Protein AF-A0A813IBH2-F1 (afdb_monomer)

Sequence (151 aa):
DVSVLPKAADNFRVSLTGDQNSAVELATRLAAQLGSATEHGEHQVEPEVRDRLRKKVRSIARMARMFKTLREENEMVIKLKGVCPGHKLAPGLLLEGKGRLTSELELFGHAQAIDLVNEIRPHLEGKSSGGYPAAAAGPTDFREEFDEAKE

Radius of gyration: 37.38 Å; Cα contacts (8 Å, |Δi|>4): 24; chains: 1; bounding box: 72×67×87 Å

Mean predicted aligned error: 19.0 Å

InterPro domains:
  IPR043360 PP2B [PTHR45673] (44-127)

Structure (mmCIF, N/CA/C/O backbone):
data_AF-A0A813IBH2-F1
#
_entry.id   AF-A0A813IBH2-F1
#
loop_
_atom_site.group_PDB
_atom_site.id
_atom_site.type_symbol
_atom_site.label_atom_id
_atom_site.label_alt_id
_atom_site.label_comp_id
_atom_site.label_asym_id
_atom_site.label_entity_id
_atom_site.label_seq_id
_atom_site.pdbx_PDB_ins_code
_atom_site.Cartn_x
_atom_site.Cartn_y
_atom_site.Cartn_z
_atom_site.occupancy
_atom_site.B_iso_or_equiv
_atom_site.auth_seq_id
_atom_site.auth_comp_id
_atom_site.auth_asym_id
_atom_site.auth_atom_id
_atom_site.pdbx_PDB_model_num
ATOM 1 N N . ASP A 1 1 ? -49.924 54.719 33.099 1.00 37.84 1 ASP A N 1
ATOM 2 C CA . ASP A 1 1 ? -50.447 53.345 33.139 1.00 37.84 1 ASP A CA 1
ATOM 3 C C . ASP A 1 1 ? -49.455 52.360 32.571 1.00 37.84 1 ASP A C 1
ATOM 5 O O . ASP A 1 1 ? -48.844 52.616 31.542 1.00 37.84 1 ASP A O 1
ATOM 9 N N . VAL A 1 2 ? -49.229 51.299 33.337 1.00 42.03 2 VAL A N 1
ATOM 10 C CA . VAL A 1 2 ? -48.175 50.298 33.169 1.00 42.03 2 VAL A CA 1
ATOM 11 C C . VAL A 1 2 ? -48.448 49.451 31.926 1.00 42.03 2 VAL A C 1
ATOM 13 O O . VAL A 1 2 ? -49.515 48.856 31.792 1.00 42.03 2 VAL A O 1
ATOM 16 N N . SER A 1 3 ? -47.466 49.381 31.030 1.00 49.97 3 SER A N 1
ATOM 17 C CA . SER A 1 3 ? -47.435 48.471 29.888 1.00 49.97 3 SER A CA 1
ATOM 18 C C . SER A 1 3 ? -47.356 47.024 30.375 1.00 49.97 3 SER A C 1
ATOM 20 O O . SER A 1 3 ? -46.286 46.491 30.670 1.00 49.97 3 SER A O 1
ATOM 22 N N . VAL A 1 4 ? -48.513 46.374 30.468 1.00 53.34 4 VAL A N 1
ATOM 23 C CA . VAL A 1 4 ? -48.602 44.935 30.710 1.00 53.34 4 VAL A CA 1
ATOM 24 C C . VAL A 1 4 ? -48.165 44.219 29.432 1.00 53.34 4 VAL A C 1
ATOM 26 O O . VAL A 1 4 ? -48.899 44.169 28.448 1.00 53.34 4 VAL A O 1
ATOM 29 N N . LEU A 1 5 ? -46.943 43.687 29.437 1.00 45.56 5 LEU A N 1
ATOM 30 C CA . LEU A 1 5 ? -46.497 42.711 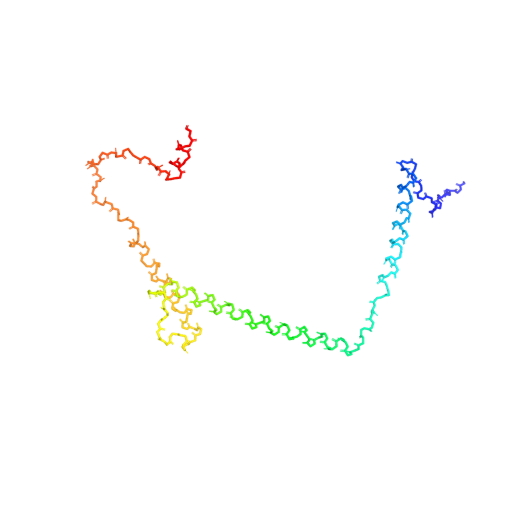28.444 1.00 45.56 5 LEU A CA 1
ATOM 31 C C . LEU A 1 5 ? -47.384 41.456 28.550 1.00 45.56 5 LEU A C 1
ATOM 33 O O . LEU A 1 5 ? -47.587 40.964 29.667 1.00 45.56 5 LEU A O 1
ATOM 37 N N . PRO A 1 6 ? -47.908 40.912 27.436 1.00 46.28 6 PRO A N 1
ATOM 38 C CA . PRO A 1 6 ? -48.667 39.672 27.482 1.00 46.28 6 PRO A CA 1
ATOM 39 C C . PRO A 1 6 ? -47.752 38.528 27.934 1.00 46.28 6 PRO A C 1
ATOM 41 O O . PRO A 1 6 ? -46.661 38.321 27.400 1.00 46.28 6 PRO A O 1
ATOM 44 N N . LYS A 1 7 ? -48.201 37.819 28.974 1.00 46.09 7 LYS A N 1
ATOM 45 C CA . LYS A 1 7 ? -47.535 36.643 29.537 1.00 46.09 7 LYS A CA 1
ATOM 46 C C . LYS A 1 7 ? -47.365 35.576 28.456 1.00 46.09 7 LYS A C 1
ATOM 48 O O . LYS A 1 7 ? -48.274 35.327 27.672 1.00 46.09 7 LYS A O 1
ATOM 53 N N . ALA A 1 8 ? -46.201 34.934 28.466 1.00 50.03 8 ALA A N 1
ATOM 54 C CA . ALA A 1 8 ? -45.868 33.778 27.646 1.00 50.03 8 ALA A CA 1
ATOM 55 C C . ALA A 1 8 ? -46.744 32.568 28.016 1.00 50.03 8 ALA A C 1
ATOM 57 O O . ALA A 1 8 ? -46.337 31.708 28.787 1.00 50.03 8 ALA A O 1
ATOM 58 N N . ALA A 1 9 ? -47.967 32.534 27.508 1.00 54.09 9 ALA A N 1
ATOM 59 C CA . ALA A 1 9 ? -48.823 31.361 27.459 1.00 54.09 9 ALA A CA 1
ATOM 60 C C . ALA A 1 9 ? -49.939 31.712 26.485 1.00 54.09 9 ALA A C 1
ATOM 62 O O . ALA A 1 9 ? -50.866 32.400 26.881 1.00 54.09 9 ALA A O 1
ATOM 63 N N . ASP A 1 10 ? -49.723 31.395 25.208 1.00 57.41 10 ASP A N 1
ATOM 64 C CA . ASP A 1 10 ? -50.740 31.051 24.206 1.00 57.41 10 ASP A CA 1
ATOM 65 C C . ASP A 1 10 ? -50.038 31.044 22.842 1.00 57.41 10 ASP A C 1
ATOM 67 O O . ASP A 1 10 ? -50.069 31.999 22.071 1.00 57.41 10 ASP A O 1
ATOM 71 N N . ASN A 1 11 ? -49.352 29.938 22.537 1.00 61.75 11 ASN A N 1
ATOM 72 C CA . ASN A 1 11 ? -48.673 29.726 21.250 1.00 61.75 11 ASN A CA 1
ATOM 73 C C . ASN A 1 11 ? -49.657 29.491 20.085 1.00 61.75 11 ASN A C 1
ATOM 75 O O . ASN A 1 11 ? -49.254 29.016 19.024 1.00 61.75 11 ASN A O 1
ATOM 79 N N . PHE A 1 12 ? -50.941 29.812 20.264 1.00 60.03 12 PHE A N 1
ATOM 80 C CA . PHE A 1 12 ? -51.952 29.688 19.226 1.00 60.03 12 PHE A CA 1
ATOM 81 C C . PHE A 1 12 ? -51.770 30.814 18.214 1.00 60.03 12 PHE A C 1
ATOM 83 O O . PHE A 1 12 ? -52.172 31.959 18.424 1.00 60.03 12 PHE A O 1
ATOM 90 N N . ARG A 1 13 ? -51.135 30.496 17.086 1.00 69.50 13 ARG A N 1
ATOM 91 C CA . ARG A 1 13 ? -51.037 31.446 15.981 1.00 69.50 13 ARG A CA 1
ATOM 92 C C . ARG A 1 13 ? -52.327 31.343 15.178 1.00 69.50 13 ARG A C 1
ATOM 94 O O . ARG A 1 13 ? -52.653 30.276 14.669 1.00 69.50 13 ARG A O 1
ATOM 101 N N . VAL A 1 14 ? -53.033 32.463 15.032 1.00 72.69 14 VAL A N 1
ATOM 102 C CA . VAL A 1 14 ? -54.285 32.561 14.251 1.00 72.69 14 VAL A CA 1
ATOM 103 C C . VAL A 1 14 ? -54.079 32.154 12.785 1.00 72.69 14 VAL A C 1
ATOM 105 O O . VAL A 1 14 ? -54.997 31.683 12.126 1.00 72.69 14 VAL A O 1
ATOM 108 N N . SER A 1 15 ? -52.854 32.292 12.277 1.00 77.56 15 SER A N 1
ATOM 109 C CA . SER A 1 15 ? -52.462 31.900 10.922 1.00 77.56 15 SER A CA 1
ATOM 110 C C . SER A 1 15 ? -52.219 30.396 10.739 1.00 77.56 15 SER A C 1
ATOM 112 O O . SER A 1 15 ? -51.862 29.981 9.641 1.00 77.56 15 SER A O 1
ATOM 114 N N . LEU A 1 16 ? -52.331 29.592 11.799 1.00 77.06 16 LEU A N 1
ATOM 115 C CA . LEU A 1 16 ? -52.114 28.148 11.771 1.00 77.06 16 LEU A CA 1
ATOM 116 C C . LEU A 1 16 ? -53.417 27.411 12.082 1.00 77.06 16 LEU A C 1
ATOM 118 O O . LEU A 1 16 ? -54.213 27.833 12.920 1.00 77.06 16 LEU A O 1
ATOM 122 N N . THR A 1 17 ? -53.617 26.282 11.408 1.00 84.44 17 THR A N 1
ATOM 123 C CA . THR A 1 17 ? -54.720 25.358 11.702 1.00 84.44 17 THR A CA 1
ATOM 124 C C . THR A 1 17 ? -54.550 24.730 13.092 1.00 84.44 17 THR A C 1
ATOM 126 O O . THR A 1 17 ? -53.448 24.703 13.645 1.00 84.44 17 THR A O 1
ATOM 129 N N . GLY A 1 18 ? -55.635 24.214 13.678 1.00 83.38 18 GLY A N 1
ATOM 130 C CA . GLY A 1 18 ? -55.612 23.620 15.024 1.00 83.38 18 GLY A CA 1
ATOM 131 C C . GLY A 1 18 ? -54.568 22.508 15.187 1.00 83.38 18 GLY A C 1
ATOM 132 O O . GLY A 1 18 ? -53.831 22.498 16.171 1.00 83.38 18 GLY A O 1
ATOM 133 N N . ASP A 1 19 ? -54.429 21.647 14.177 1.00 84.12 19 ASP A N 1
ATOM 134 C CA . ASP A 1 19 ? -53.459 20.543 14.170 1.00 84.12 19 ASP A CA 1
ATOM 135 C C . ASP A 1 19 ? -52.006 21.029 14.074 1.00 84.12 19 ASP A C 1
ATOM 137 O O . ASP A 1 19 ? -51.086 20.426 14.623 1.00 84.12 19 ASP A O 1
ATOM 141 N N . GLN A 1 20 ? -51.774 22.158 13.404 1.00 81.44 20 GLN A N 1
ATOM 142 C CA . GLN A 1 20 ? -50.448 22.773 13.346 1.00 81.44 20 GLN A CA 1
ATOM 143 C C . GLN A 1 20 ? -50.075 23.403 14.690 1.00 81.44 20 GLN A C 1
ATOM 145 O O . GLN A 1 20 ? -48.932 23.287 15.127 1.00 81.44 20 GLN A O 1
ATOM 150 N N . ASN A 1 21 ? -51.036 24.033 15.370 1.00 84.38 21 ASN A N 1
ATOM 151 C CA . ASN A 1 21 ? -50.809 24.593 16.700 1.00 84.38 21 ASN A CA 1
ATOM 152 C C . ASN A 1 21 ? -50.543 23.492 17.742 1.00 84.38 21 ASN A C 1
ATOM 154 O O . ASN A 1 21 ? -49.643 23.651 18.568 1.00 84.38 21 ASN A O 1
ATOM 158 N N . SER A 1 22 ? -51.233 22.348 17.661 1.00 86.19 22 SER A N 1
ATOM 159 C CA . SER A 1 22 ? -50.970 21.205 18.549 1.00 86.19 22 SER A CA 1
ATOM 160 C C . SE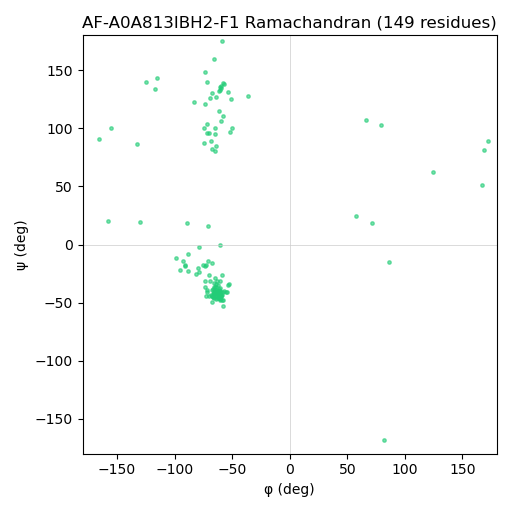R A 1 22 ? -49.585 20.589 18.308 1.00 86.19 22 SER A C 1
ATOM 162 O O . SER A 1 22 ? -48.864 20.289 19.261 1.00 86.19 22 SER A O 1
ATOM 164 N N . ALA A 1 23 ? -49.150 20.481 17.048 1.00 85.44 23 ALA A N 1
ATOM 165 C CA . ALA A 1 23 ? -47.805 20.020 16.707 1.00 85.44 23 ALA A CA 1
ATOM 166 C C . ALA A 1 23 ? -46.709 20.952 17.255 1.00 85.44 23 ALA A C 1
ATOM 168 O O . ALA A 1 23 ? -45.699 20.479 17.782 1.00 85.44 23 ALA A O 1
ATOM 169 N N . VAL A 1 24 ? -46.914 22.271 17.180 1.00 84.50 24 VAL A N 1
ATOM 170 C CA . VAL A 1 24 ? -45.987 23.264 17.747 1.00 84.50 24 VAL A CA 1
ATOM 171 C C . VAL A 1 24 ? -45.906 23.128 19.268 1.00 84.50 24 VAL A C 1
ATOM 173 O O . VAL A 1 24 ? -44.810 23.145 19.823 1.00 84.50 24 VAL A O 1
ATOM 176 N N . GLU A 1 25 ? -47.031 22.920 19.950 1.00 85.31 25 GLU A N 1
ATOM 177 C CA . GLU A 1 25 ? -47.060 22.705 21.400 1.00 85.31 25 GLU A CA 1
ATOM 178 C C . GLU A 1 25 ? -46.288 21.437 21.807 1.00 85.31 25 GLU A C 1
ATOM 180 O O . GLU A 1 25 ? -45.445 21.472 22.711 1.00 85.31 25 GLU A O 1
ATOM 185 N N . LEU A 1 26 ? -46.497 20.329 21.091 1.00 85.75 26 LEU A N 1
ATOM 186 C CA . LEU A 1 26 ? -45.747 19.087 21.294 1.00 85.75 26 LEU A CA 1
ATOM 187 C C . LEU A 1 26 ? -44.246 19.282 21.049 1.00 85.75 26 LEU A C 1
ATOM 189 O O . LEU A 1 26 ? -43.434 18.825 21.855 1.00 85.75 26 LEU A O 1
ATOM 193 N N . ALA A 1 27 ? -43.869 20.011 19.996 1.00 84.56 27 ALA A N 1
ATOM 194 C CA . ALA A 1 27 ? -42.476 20.328 19.697 1.00 84.56 27 ALA A CA 1
ATOM 195 C C . ALA A 1 27 ? -41.834 21.183 20.800 1.00 84.56 27 ALA A C 1
ATOM 197 O O . ALA A 1 27 ? -40.710 20.906 21.214 1.00 84.56 27 ALA A O 1
ATOM 198 N N . THR A 1 28 ? -42.552 22.176 21.335 1.00 84.38 28 THR A N 1
ATOM 199 C CA . THR A 1 28 ? -42.057 22.993 22.455 1.00 84.38 28 THR A CA 1
ATOM 200 C C . THR A 1 28 ? -41.892 22.189 23.745 1.00 84.38 28 THR A C 1
ATOM 202 O O . THR A 1 28 ? -40.914 22.389 24.464 1.00 84.38 28 THR A O 1
ATOM 205 N N . ARG A 1 29 ? -42.787 21.228 24.019 1.00 85.50 29 ARG A N 1
ATOM 206 C CA . ARG A 1 29 ? -42.674 20.315 25.170 1.00 85.50 29 ARG A CA 1
ATOM 207 C C . ARG A 1 29 ? -41.485 19.370 25.025 1.00 85.50 29 ARG A C 1
ATOM 209 O O . ARG A 1 29 ? -40.724 19.207 25.975 1.00 85.50 29 ARG A O 1
ATOM 216 N N . LEU A 1 30 ? -41.294 18.799 23.836 1.00 83.12 30 LEU A N 1
ATOM 217 C CA . LEU A 1 30 ? -40.138 17.957 23.523 1.00 83.12 30 LEU A CA 1
ATOM 218 C C . LEU A 1 30 ? -38.826 18.734 23.635 1.00 83.12 30 LEU A C 1
ATOM 220 O O . LEU A 1 30 ? -37.871 18.228 24.214 1.00 83.12 30 LEU A O 1
ATOM 224 N N . ALA A 1 31 ? -38.779 19.971 23.137 1.00 80.00 31 ALA A N 1
ATOM 225 C CA . ALA A 1 31 ? -37.602 20.828 23.247 1.00 80.00 31 ALA A CA 1
ATOM 226 C C . ALA A 1 31 ? -37.254 21.147 24.711 1.00 80.00 31 ALA A C 1
ATOM 228 O O . ALA A 1 31 ? -36.083 21.104 25.083 1.00 80.00 31 ALA A O 1
ATOM 229 N N . ALA A 1 32 ? -38.258 21.395 25.560 1.00 80.38 32 ALA A N 1
ATOM 230 C CA . ALA A 1 32 ? -38.051 21.590 26.995 1.00 80.38 32 ALA A CA 1
ATOM 231 C C . ALA A 1 32 ? -37.533 20.314 27.687 1.00 80.38 32 ALA A C 1
ATOM 233 O O . ALA A 1 32 ? -36.619 20.382 28.508 1.00 80.38 32 ALA A O 1
ATOM 234 N N . GLN A 1 33 ? -38.058 19.140 27.317 1.00 78.25 33 GLN A N 1
ATOM 235 C CA . GLN A 1 33 ? -37.571 17.853 27.825 1.00 78.25 33 GLN A CA 1
ATOM 236 C C . GLN A 1 33 ? -36.134 17.558 27.370 1.00 78.25 33 GLN A C 1
ATOM 238 O O . GLN A 1 33 ? -35.314 17.131 28.179 1.00 78.25 33 GLN A O 1
ATOM 243 N N . LEU A 1 34 ? -35.793 17.842 26.111 1.00 72.12 34 LEU A N 1
ATOM 244 C CA . LEU A 1 34 ? -34.434 17.696 25.578 1.00 72.12 34 LEU A CA 1
ATOM 245 C C . LEU A 1 34 ? -33.439 18.652 26.248 1.00 72.12 34 LEU A C 1
ATOM 247 O O . LEU A 1 34 ? -32.337 18.224 26.577 1.00 72.12 34 LEU A O 1
ATOM 251 N N . GLY A 1 35 ? -33.839 19.899 26.520 1.00 63.47 35 GLY A N 1
ATOM 252 C CA . GLY A 1 35 ? -33.028 20.853 27.287 1.00 63.47 35 GLY A CA 1
ATOM 253 C C . GLY A 1 35 ? -32.773 20.402 28.730 1.00 63.47 35 GLY A C 1
ATOM 254 O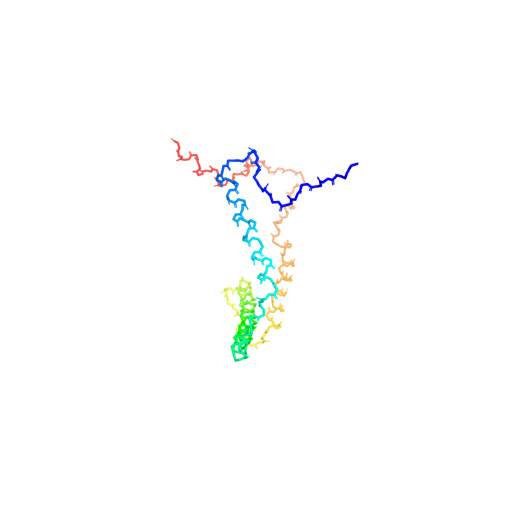 O . GLY A 1 35 ? -31.700 20.646 29.269 1.00 63.47 35 GLY A O 1
ATOM 255 N N . SER A 1 36 ? -33.712 19.669 29.340 1.00 58.78 36 SER A N 1
ATOM 256 C CA . SER A 1 36 ? -33.491 19.034 30.650 1.00 58.78 36 SER A CA 1
ATOM 257 C C . SER A 1 36 ? -32.663 17.740 30.580 1.00 58.78 36 SER A C 1
ATOM 259 O O . SER A 1 36 ? -32.015 17.365 31.554 1.00 58.78 36 SER A O 1
ATOM 261 N N . ALA A 1 37 ? -32.637 17.064 29.425 1.00 55.91 37 ALA A N 1
ATOM 262 C CA . ALA A 1 37 ? -31.883 15.827 29.215 1.00 55.91 37 ALA A CA 1
ATOM 263 C C . ALA A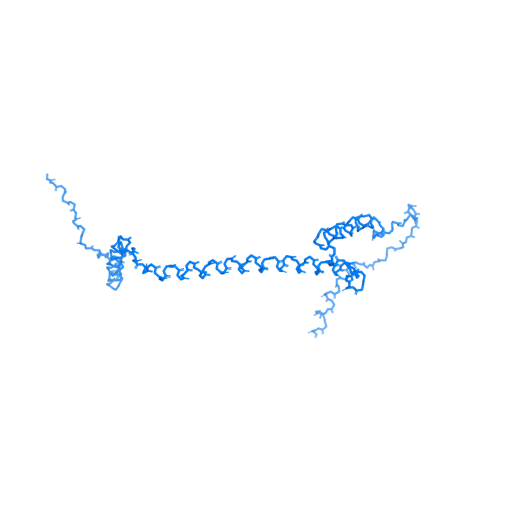 1 37 ? -30.386 1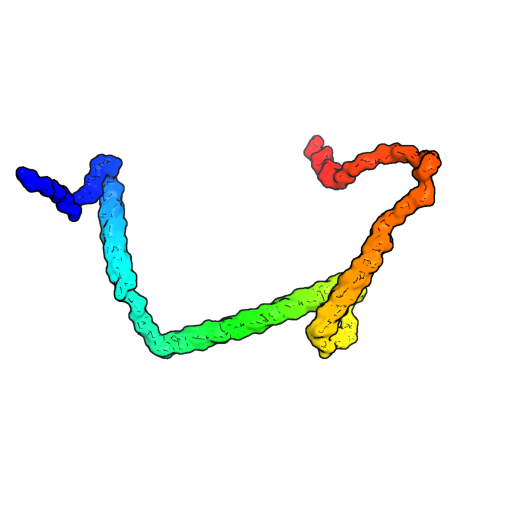6.067 28.951 1.00 55.91 37 ALA A C 1
ATOM 265 O O . ALA A 1 37 ? -29.578 15.159 29.143 1.00 55.91 37 ALA A O 1
ATOM 266 N N . THR A 1 38 ? -29.993 17.276 28.540 1.00 54.75 38 THR A N 1
ATOM 267 C CA . THR A 1 38 ? -28.581 17.628 28.323 1.00 54.75 38 THR A CA 1
ATOM 268 C C . THR A 1 38 ? -27.783 17.813 29.615 1.00 54.75 38 THR A C 1
ATOM 270 O O . THR A 1 38 ? -26.560 17.713 29.572 1.00 54.75 38 THR A O 1
ATOM 273 N N . GLU A 1 39 ? -28.437 18.025 30.763 1.00 53.16 39 GLU A N 1
ATOM 274 C CA . GLU A 1 39 ? -27.746 18.315 32.034 1.00 53.16 39 GLU A CA 1
ATOM 275 C C . GLU A 1 39 ? -27.593 17.093 32.958 1.00 53.16 39 GLU A C 1
ATOM 277 O O . GLU A 1 39 ? -26.781 17.103 33.881 1.00 53.16 39 GLU A O 1
ATOM 282 N N . HIS A 1 40 ? -28.274 15.981 32.666 1.00 49.34 40 HIS A N 1
ATOM 283 C CA . HIS A 1 40 ? -28.135 14.730 33.414 1.00 49.34 40 HIS A CA 1
ATOM 284 C C . HIS A 1 40 ? -27.959 13.541 32.473 1.00 49.34 40 HIS A C 1
ATOM 286 O O . HIS A 1 40 ? -28.909 12.855 32.102 1.00 49.34 40 HIS A O 1
ATOM 292 N N . GLY A 1 41 ? -26.705 13.285 32.100 1.00 46.41 41 GLY A N 1
ATOM 293 C CA . GLY A 1 41 ? -26.368 12.188 31.202 1.00 46.41 41 GLY A CA 1
ATOM 294 C C . GLY A 1 41 ? -24.930 11.696 31.275 1.00 46.41 41 GLY A C 1
ATOM 295 O O . GLY A 1 41 ? -24.490 11.024 30.345 1.00 46.41 41 GLY A O 1
ATOM 296 N N . GLU A 1 42 ? -24.190 11.958 32.358 1.00 48.72 42 GLU A N 1
ATOM 297 C CA . GLU A 1 42 ? -23.081 11.070 32.710 1.00 48.72 42 GLU A CA 1
ATOM 298 C C . GLU A 1 42 ? -23.694 9.733 33.134 1.00 48.72 42 GLU A C 1
ATOM 300 O O . GLU A 1 4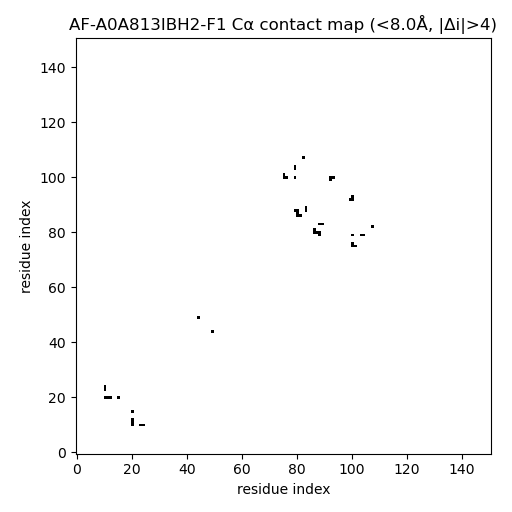2 ? -23.919 9.460 34.312 1.00 48.72 42 GLU A O 1
ATOM 305 N N . HIS A 1 43 ? -24.033 8.894 32.155 1.00 57.44 43 HIS A N 1
ATOM 306 C CA . HIS A 1 43 ? -24.288 7.493 32.429 1.00 57.44 43 HIS A CA 1
ATOM 307 C C . HIS A 1 43 ? -22.980 6.973 33.024 1.00 57.44 43 HIS A C 1
ATOM 309 O O . HIS A 1 43 ? -21.975 6.881 32.314 1.00 57.44 43 HIS A O 1
ATOM 315 N N . GLN A 1 44 ? -22.956 6.737 34.339 1.00 60.00 44 GLN A N 1
ATOM 316 C CA . GLN A 1 44 ? -21.822 6.128 35.019 1.00 60.00 44 GLN A CA 1
ATOM 317 C C . GLN A 1 44 ? -21.695 4.713 34.463 1.00 60.00 44 GLN A C 1
ATOM 319 O O . GLN A 1 44 ? -22.276 3.759 34.968 1.00 60.00 44 GLN A O 1
ATOM 324 N N . VAL A 1 45 ? -21.006 4.595 33.328 1.00 65.19 45 VAL A N 1
ATOM 325 C CA . VAL A 1 45 ? -20.689 3.311 32.731 1.00 65.19 45 VAL A CA 1
ATOM 326 C C . VAL A 1 45 ? -19.835 2.600 33.761 1.00 65.19 45 VAL A C 1
ATOM 328 O O . VAL A 1 45 ? -18.729 3.061 34.060 1.00 65.19 45 VAL A O 1
ATOM 331 N N . GLU A 1 46 ? -20.373 1.501 34.289 1.00 82.94 46 GLU A N 1
ATOM 332 C CA . GLU A 1 46 ? -19.687 0.593 35.203 1.00 82.94 46 GLU A CA 1
ATOM 333 C C . GLU A 1 46 ? -18.207 0.473 34.803 1.00 82.94 46 GLU A C 1
ATOM 335 O O . GLU A 1 46 ? -17.913 0.228 33.620 1.00 82.94 46 GLU A O 1
ATOM 340 N N . PRO A 1 47 ? -17.257 0.685 35.735 1.00 83.69 47 PRO A N 1
ATOM 341 C CA . PRO A 1 47 ? -15.833 0.773 35.416 1.00 83.69 47 PRO A CA 1
ATOM 342 C C . PRO A 1 47 ? -15.345 -0.438 34.613 1.00 83.69 47 PRO A C 1
ATOM 344 O O . PRO A 1 47 ? -14.543 -0.280 33.691 1.00 83.69 47 PRO A O 1
ATOM 347 N N . GLU A 1 48 ? -15.909 -1.623 34.864 1.00 88.25 48 GLU A N 1
ATOM 348 C CA . GLU A 1 48 ? -15.633 -2.820 34.073 1.00 88.25 48 GLU A CA 1
ATOM 349 C C . GLU A 1 48 ? -16.061 -2.707 32.605 1.00 88.25 48 GLU A C 1
ATOM 351 O O . GLU A 1 48 ? -15.315 -3.103 31.706 1.00 88.25 48 GLU A O 1
ATOM 356 N N . VAL A 1 49 ? -17.257 -2.184 32.326 1.00 88.81 49 VAL A N 1
ATOM 357 C CA . VAL A 1 49 ? -17.774 -2.026 30.958 1.00 88.81 49 VAL A CA 1
ATOM 358 C C . VAL A 1 49 ? -16.926 -1.010 30.200 1.00 88.81 49 VAL A C 1
ATOM 360 O O . VAL A 1 49 ? -16.534 -1.255 29.053 1.00 88.81 49 VAL A O 1
ATOM 363 N N . ARG A 1 50 ? -16.555 0.089 30.866 1.00 90.12 50 ARG A N 1
ATOM 364 C CA . ARG A 1 50 ? -15.644 1.102 30.325 1.00 90.12 50 ARG A CA 1
ATOM 365 C C . ARG A 1 50 ? -14.283 0.500 29.976 1.00 90.12 50 ARG A C 1
ATOM 367 O O . ARG A 1 50 ? -13.744 0.770 28.900 1.00 90.12 50 ARG A O 1
ATOM 374 N N . ASP A 1 51 ? -13.727 -0.338 30.843 1.00 93.31 51 ASP A N 1
ATOM 375 C CA . ASP A 1 51 ? -12.405 -0.929 30.632 1.00 93.31 51 ASP A CA 1
ATOM 376 C C . ASP A 1 51 ? -12.425 -2.018 29.546 1.00 93.31 51 ASP A C 1
ATOM 378 O O . ASP A 1 51 ? -11.523 -2.070 28.698 1.00 93.31 51 ASP A O 1
ATOM 382 N N . ARG A 1 52 ? -13.502 -2.814 29.465 1.00 94.88 52 ARG A N 1
ATOM 383 C CA . ARG A 1 52 ? -13.751 -3.745 28.349 1.00 94.88 52 ARG A CA 1
ATOM 384 C C . ARG A 1 52 ? -13.846 -2.995 27.018 1.00 94.88 52 ARG A C 1
ATOM 386 O O . ARG A 1 52 ? -13.229 -3.418 26.038 1.00 94.88 52 ARG A O 1
ATOM 393 N N . LEU A 1 53 ? -14.565 -1.871 26.975 1.00 94.75 53 LEU A N 1
ATOM 394 C CA . LEU A 1 53 ? -14.690 -1.042 25.774 1.00 94.75 53 LEU A CA 1
ATOM 395 C C . LEU A 1 53 ? -13.340 -0.448 25.357 1.00 94.75 53 LEU A C 1
ATOM 397 O O . LEU A 1 53 ? -12.941 -0.579 24.202 1.00 94.75 53 LEU A O 1
ATOM 401 N N . ARG A 1 54 ? -12.579 0.120 26.299 1.00 94.56 54 ARG A N 1
ATOM 402 C CA . ARG A 1 54 ? -11.225 0.639 26.037 1.00 94.56 54 ARG A CA 1
ATOM 403 C C . ARG A 1 54 ? -10.300 -0.434 25.469 1.00 94.56 54 ARG A C 1
ATOM 405 O O . ARG A 1 54 ? -9.531 -0.157 24.548 1.00 94.56 54 ARG A O 1
ATOM 412 N N . LYS A 1 55 ? -10.382 -1.666 25.978 1.00 96.81 55 LYS A N 1
ATOM 413 C CA . LYS A 1 55 ? -9.592 -2.796 25.470 1.00 96.81 55 LYS A CA 1
ATOM 414 C C . LYS A 1 55 ? -9.977 -3.157 24.031 1.00 96.81 55 LYS A C 1
ATOM 416 O O . LYS A 1 55 ? -9.075 -3.346 23.218 1.00 96.81 55 LYS A O 1
ATOM 421 N N . LYS A 1 56 ? -11.277 -3.166 23.703 1.00 97.56 56 LYS A N 1
ATOM 422 C CA . LYS A 1 56 ? -11.788 -3.378 22.334 1.00 97.56 56 LYS A CA 1
ATOM 423 C C . LYS A 1 56 ? -11.350 -2.271 21.372 1.00 97.56 56 LYS A C 1
ATOM 425 O O . LYS A 1 56 ? -10.852 -2.551 20.290 1.00 97.56 56 LYS A O 1
ATOM 430 N N . VAL A 1 57 ? -11.464 -1.008 21.774 1.00 97.19 57 VAL A N 1
ATOM 431 C CA . VAL A 1 57 ? -11.016 0.122 20.943 1.00 97.19 57 VAL A CA 1
ATOM 432 C C . VAL A 1 57 ? -9.510 0.038 20.700 1.00 97.19 57 VAL A C 1
ATOM 434 O O . VAL A 1 57 ? -9.046 0.194 19.573 1.00 97.19 57 VAL A O 1
ATOM 437 N N . ARG A 1 58 ? -8.725 -0.286 21.734 1.00 97.06 58 ARG A N 1
ATOM 438 C CA . ARG A 1 58 ? -7.273 -0.439 21.605 1.00 97.06 58 ARG A CA 1
ATOM 439 C C . ARG A 1 58 ? -6.893 -1.600 20.688 1.00 97.06 58 ARG A C 1
ATOM 441 O O . ARG A 1 58 ? -5.926 -1.462 19.939 1.00 97.06 58 ARG A O 1
ATOM 448 N N . SER A 1 59 ? -7.610 -2.724 20.735 1.00 97.75 59 SER A N 1
ATOM 449 C CA . SER A 1 59 ? -7.354 -3.836 19.816 1.00 97.75 59 SER A CA 1
ATOM 450 C C . SER A 1 59 ? -7.697 -3.451 18.379 1.00 97.75 59 SER A C 1
ATOM 452 O O . SER A 1 59 ? -6.852 -3.635 17.507 1.00 97.75 59 SER A O 1
ATOM 454 N N . ILE A 1 60 ? -8.845 -2.812 18.135 1.00 97.69 60 ILE A N 1
ATOM 455 C CA . ILE A 1 60 ? -9.222 -2.309 16.804 1.00 97.69 60 ILE A CA 1
ATOM 456 C C . ILE A 1 60 ? -8.181 -1.309 16.286 1.00 97.69 60 ILE A C 1
ATOM 458 O O . ILE A 1 60 ? -7.729 -1.427 15.154 1.00 97.69 60 ILE A O 1
ATOM 462 N N . ALA A 1 61 ? -7.704 -0.385 17.121 1.00 97.75 61 ALA A N 1
ATOM 463 C CA . ALA A 1 61 ? -6.669 0.576 16.737 1.00 97.75 61 ALA A CA 1
ATOM 464 C C . ALA A 1 61 ? -5.310 -0.081 16.420 1.00 97.75 61 ALA A C 1
ATOM 466 O O . ALA A 1 61 ? -4.514 0.453 15.646 1.00 97.75 61 ALA A O 1
ATOM 467 N N . ARG A 1 62 ? -4.990 -1.231 17.028 1.00 97.81 62 ARG A N 1
ATOM 468 C CA . ARG A 1 62 ? -3.812 -2.034 16.646 1.00 97.81 62 ARG A CA 1
ATOM 469 C C . ARG A 1 62 ? -4.043 -2.737 15.309 1.00 97.81 62 ARG A C 1
ATOM 471 O O . ARG A 1 62 ? -3.172 -2.666 14.448 1.00 97.81 62 ARG A O 1
ATOM 478 N N . MET A 1 63 ? -5.221 -3.328 15.112 1.00 98.19 63 MET A N 1
ATOM 479 C CA . MET A 1 63 ? -5.600 -3.967 13.848 1.00 98.19 63 MET A CA 1
ATOM 480 C C . MET A 1 63 ? -5.599 -2.973 12.686 1.00 98.19 63 MET A C 1
ATOM 482 O O . MET A 1 63 ? -5.034 -3.263 11.643 1.00 98.19 63 MET A O 1
ATOM 486 N N . ALA A 1 64 ? -6.141 -1.770 12.879 1.00 97.62 64 ALA A N 1
ATOM 487 C CA . ALA A 1 64 ? -6.149 -0.722 11.863 1.00 97.62 64 ALA A CA 1
ATOM 488 C C . ALA A 1 64 ? -4.730 -0.352 11.399 1.00 97.62 64 ALA A C 1
ATOM 490 O O . ALA A 1 64 ? -4.494 -0.194 10.205 1.00 97.62 64 ALA A O 1
ATOM 491 N N . ARG A 1 65 ? -3.765 -0.277 12.327 1.00 97.25 65 ARG A N 1
ATOM 492 C CA . ARG A 1 65 ? -2.352 -0.033 11.994 1.00 97.25 65 ARG A CA 1
ATOM 493 C C . ARG A 1 65 ? -1.737 -1.188 11.204 1.00 97.25 65 ARG A C 1
ATOM 495 O O . ARG A 1 65 ? -1.084 -0.936 10.201 1.00 97.25 65 ARG A O 1
ATOM 502 N N . MET A 1 66 ? -2.001 -2.431 11.607 1.00 97.56 66 MET A N 1
ATOM 503 C CA . MET A 1 66 ? -1.558 -3.621 10.867 1.00 97.56 66 MET A CA 1
ATOM 504 C C . MET A 1 66 ? -2.133 -3.663 9.446 1.00 97.56 66 MET A C 1
ATOM 506 O O . MET A 1 66 ? -1.398 -3.891 8.491 1.00 97.56 66 MET A O 1
ATOM 510 N N . PHE A 1 67 ? -3.438 -3.413 9.294 1.00 97.88 67 PHE A N 1
ATOM 511 C CA . PHE A 1 67 ? -4.102 -3.404 7.990 1.00 97.88 67 PHE A CA 1
ATOM 512 C C . PHE A 1 67 ? -3.602 -2.279 7.088 1.00 97.88 67 PHE A C 1
ATOM 514 O O . PHE A 1 67 ? -3.450 -2.496 5.889 1.00 97.88 67 PHE A O 1
ATOM 521 N N . LYS A 1 68 ? -3.301 -1.106 7.657 1.00 97.44 68 LYS A N 1
ATOM 522 C CA . LYS A 1 68 ? -2.659 -0.013 6.926 1.00 97.44 68 LYS A CA 1
ATOM 523 C C . LYS A 1 68 ? -1.322 -0.469 6.339 1.00 97.44 68 LYS A C 1
ATOM 525 O O . LYS A 1 68 ? -1.144 -0.370 5.132 1.00 97.44 68 LYS A O 1
ATOM 530 N N . THR A 1 69 ? -0.438 -1.041 7.158 1.00 95.69 69 THR A N 1
ATOM 531 C CA . THR A 1 69 ? 0.859 -1.544 6.684 1.00 95.69 69 THR A CA 1
ATOM 532 C C . THR A 1 69 ? 0.689 -2.636 5.631 1.00 95.69 69 THR A C 1
ATOM 534 O O . THR A 1 69 ? 1.282 -2.544 4.567 1.00 95.69 69 THR A O 1
ATOM 537 N N . LEU A 1 70 ? -0.174 -3.630 5.863 1.00 96.00 70 LEU A N 1
ATOM 538 C CA . LEU A 1 70 ? -0.447 -4.684 4.877 1.00 96.00 70 LEU A CA 1
ATOM 539 C C . LEU A 1 70 ? -0.904 -4.116 3.529 1.00 96.00 70 LEU A C 1
ATOM 541 O O . LEU A 1 70 ? -0.477 -4.603 2.485 1.00 96.00 70 LEU A O 1
ATOM 545 N N . ARG A 1 71 ? -1.757 -3.086 3.544 1.00 96.44 71 ARG A N 1
ATOM 546 C CA . ARG A 1 71 ? -2.226 -2.428 2.325 1.00 96.44 71 ARG A CA 1
ATOM 547 C C . ARG A 1 71 ? -1.100 -1.674 1.620 1.00 96.44 71 ARG A C 1
ATOM 549 O O . ARG A 1 71 ? -0.925 -1.871 0.425 1.00 96.44 71 ARG A O 1
ATOM 556 N N . GLU A 1 72 ? -0.345 -0.856 2.347 1.00 93.94 72 GLU A N 1
ATOM 557 C CA . GLU A 1 72 ? 0.777 -0.083 1.798 1.00 93.94 72 GLU A CA 1
ATOM 558 C C . GLU A 1 72 ? 1.840 -0.998 1.172 1.00 93.94 72 GLU A C 1
ATOM 560 O O . GLU A 1 72 ? 2.248 -0.786 0.032 1.00 93.94 72 GLU A O 1
ATOM 565 N N . GLU A 1 73 ? 2.241 -2.057 1.880 1.00 92.06 73 GLU A N 1
ATOM 566 C CA . GLU A 1 73 ? 3.222 -3.028 1.385 1.00 92.06 73 GLU A CA 1
ATOM 567 C C . GLU A 1 73 ? 2.691 -3.804 0.169 1.00 92.06 73 GLU A C 1
ATOM 569 O O . GLU A 1 73 ? 3.413 -3.994 -0.810 1.00 92.06 73 GLU A O 1
ATOM 574 N N . ASN A 1 74 ? 1.413 -4.199 0.171 1.00 93.75 74 ASN A N 1
ATOM 575 C CA . ASN A 1 74 ? 0.814 -4.884 -0.974 1.00 93.75 74 ASN A CA 1
ATOM 576 C C . ASN A 1 74 ? 0.712 -3.972 -2.209 1.00 93.75 74 ASN A C 1
ATOM 578 O O . ASN A 1 74 ? 1.043 -4.395 -3.314 1.00 93.75 74 ASN A O 1
ATOM 582 N N . GLU A 1 75 ? 0.305 -2.711 -2.041 1.00 93.50 75 GLU A N 1
ATOM 583 C CA . GLU A 1 75 ? 0.251 -1.737 -3.137 1.00 93.50 75 GLU A CA 1
ATOM 584 C C . GLU A 1 75 ? 1.640 -1.489 -3.742 1.00 93.50 75 GLU A C 1
ATOM 586 O O . GLU A 1 75 ? 1.766 -1.439 -4.966 1.00 93.50 75 GLU A O 1
ATOM 591 N N . MET A 1 76 ? 2.691 -1.388 -2.919 1.00 90.88 76 MET A N 1
ATOM 592 C CA . MET A 1 76 ? 4.072 -1.288 -3.412 1.00 90.88 76 MET A CA 1
ATOM 593 C C . MET A 1 76 ? 4.480 -2.523 -4.220 1.00 90.88 76 MET A C 1
ATOM 595 O O . MET A 1 76 ? 5.011 -2.389 -5.320 1.00 90.88 76 MET A O 1
ATOM 599 N N . VAL A 1 77 ? 4.189 -3.725 -3.716 1.00 92.31 77 VAL A N 1
ATOM 600 C CA . VAL A 1 77 ? 4.500 -4.981 -4.413 1.00 92.31 77 VAL A CA 1
ATOM 601 C C . VAL A 1 77 ? 3.744 -5.094 -5.738 1.00 92.31 77 VAL A C 1
ATOM 603 O O . VAL A 1 77 ? 4.322 -5.537 -6.728 1.00 92.31 77 VAL A O 1
ATOM 606 N N . ILE A 1 78 ? 2.471 -4.696 -5.785 1.00 93.25 78 ILE A N 1
ATOM 607 C CA . ILE A 1 78 ? 1.664 -4.712 -7.013 1.00 93.25 78 ILE A CA 1
ATOM 608 C C . ILE A 1 78 ? 2.217 -3.721 -8.040 1.00 93.25 78 ILE A C 1
ATOM 610 O O . ILE A 1 78 ? 2.387 -4.095 -9.198 1.00 93.25 78 ILE A O 1
ATOM 614 N N . LYS A 1 79 ? 2.544 -2.490 -7.626 1.00 91.62 79 LYS A N 1
ATOM 615 C CA . LYS A 1 79 ? 3.164 -1.487 -8.508 1.00 91.62 79 LYS A CA 1
ATOM 616 C C . LYS A 1 79 ? 4.472 -2.006 -9.094 1.00 91.62 79 LYS A C 1
ATOM 618 O O . LYS A 1 79 ? 4.657 -1.957 -10.305 1.00 91.62 79 LYS A O 1
ATOM 623 N N . LEU A 1 80 ? 5.332 -2.572 -8.248 1.00 92.12 80 LEU A N 1
ATOM 624 C CA . LEU A 1 80 ? 6.619 -3.102 -8.680 1.00 92.12 80 LEU A CA 1
ATOM 625 C C . LEU A 1 80 ? 6.456 -4.299 -9.632 1.00 92.12 80 LEU A C 1
ATOM 627 O O . LEU A 1 80 ? 7.092 -4.352 -10.676 1.00 92.12 80 LEU A O 1
ATOM 631 N N . LYS A 1 81 ? 5.526 -5.221 -9.351 1.00 92.50 81 LYS A N 1
ATOM 632 C CA . LYS A 1 81 ? 5.174 -6.305 -10.287 1.00 92.50 81 LYS A CA 1
ATOM 633 C C . LYS A 1 81 ? 4.634 -5.794 -11.623 1.00 92.50 81 LYS A C 1
ATOM 635 O O . LYS A 1 81 ? 4.812 -6.472 -12.627 1.00 92.50 81 LYS A O 1
ATOM 640 N N . GLY A 1 82 ? 3.959 -4.646 -11.635 1.00 91.25 82 GLY A N 1
ATOM 641 C CA . GLY A 1 82 ? 3.460 -4.018 -12.856 1.00 91.25 82 GLY A CA 1
ATOM 642 C C . GLY A 1 82 ? 4.579 -3.555 -13.788 1.00 91.25 82 GLY A C 1
ATOM 643 O O . GLY A 1 82 ? 4.413 -3.634 -15.000 1.00 91.25 82 GLY A O 1
ATOM 644 N N . VAL A 1 83 ? 5.714 -3.130 -13.227 1.00 88.94 83 VAL A N 1
ATOM 645 C CA . VAL A 1 83 ? 6.865 -2.622 -13.993 1.00 88.94 83 VAL A CA 1
ATOM 646 C C . VAL A 1 83 ? 7.925 -3.690 -14.279 1.00 88.94 83 VAL A C 1
ATOM 648 O O . VAL A 1 83 ? 8.694 -3.555 -15.226 1.00 88.94 83 VAL A O 1
ATOM 651 N N . CYS A 1 84 ? 7.974 -4.776 -13.500 1.00 88.00 84 CYS A N 1
ATOM 652 C CA . CYS A 1 84 ? 8.919 -5.861 -13.747 1.00 88.00 84 CYS A CA 1
ATOM 653 C C . CYS A 1 84 ? 8.547 -6.687 -14.998 1.00 88.00 84 CYS A C 1
ATOM 655 O O . CYS A 1 84 ? 7.376 -7.047 -15.184 1.00 88.00 84 CYS A 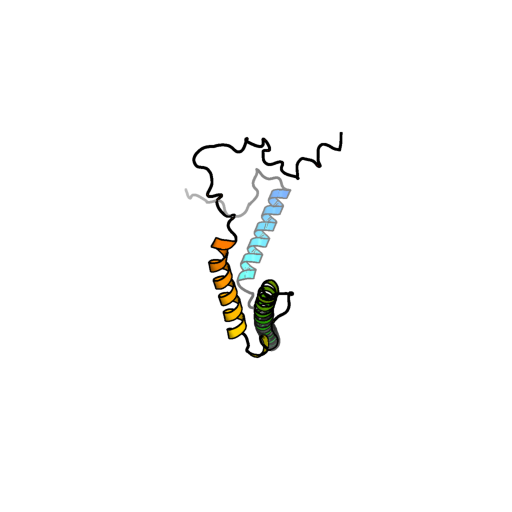O 1
ATOM 657 N N . PRO A 1 85 ? 9.540 -7.090 -15.816 1.00 85.44 85 PRO A N 1
ATOM 658 C CA . PRO A 1 85 ? 9.302 -7.919 -16.991 1.00 85.44 85 PRO A CA 1
ATOM 659 C C . PRO A 1 85 ? 8.676 -9.262 -16.591 1.00 85.44 85 PRO A C 1
ATOM 661 O O . PRO A 1 85 ? 9.112 -9.928 -15.650 1.00 85.44 85 PRO A O 1
ATOM 664 N N . GLY A 1 86 ? 7.618 -9.668 -17.296 1.00 86.62 86 GLY A N 1
ATOM 665 C CA . GLY A 1 86 ? 6.915 -10.926 -17.024 1.00 86.62 86 GLY A CA 1
ATOM 666 C C . GLY A 1 86 ? 6.080 -10.939 -15.736 1.00 86.62 86 GLY A C 1
ATOM 667 O O . GLY A 1 86 ? 5.751 -12.022 -15.245 1.00 86.62 86 GLY A O 1
ATOM 668 N N . HIS A 1 87 ? 5.740 -9.768 -15.181 1.00 87.31 87 HIS A N 1
ATOM 669 C CA . HIS A 1 87 ? 4.857 -9.593 -14.016 1.00 87.31 87 HIS A CA 1
ATOM 670 C C . HIS A 1 87 ? 5.305 -10.335 -12.745 1.00 87.31 87 HIS A C 1
ATOM 672 O O . HIS A 1 87 ? 4.501 -10.677 -11.868 1.00 87.31 87 HIS A O 1
ATOM 678 N N . LYS A 1 88 ? 6.606 -10.611 -12.639 1.00 90.12 88 LYS A N 1
ATOM 679 C CA . LYS A 1 88 ? 7.226 -11.336 -11.529 1.00 90.12 88 LYS A CA 1
ATOM 680 C C . LYS A 1 88 ? 8.341 -10.483 -10.943 1.00 90.12 88 LYS A C 1
ATOM 682 O O . LYS A 1 88 ? 9.099 -9.858 -11.672 1.00 90.12 88 LYS A O 1
ATOM 687 N N . LEU A 1 89 ? 8.441 -10.483 -9.617 1.00 89.12 89 LEU A N 1
ATOM 688 C CA . LEU A 1 89 ? 9.561 -9.842 -8.936 1.00 89.12 89 LEU A CA 1
ATOM 689 C C . LEU A 1 89 ? 10.826 -10.679 -9.112 1.00 89.12 89 LEU A C 1
ATOM 691 O O . LEU A 1 89 ? 10.753 -11.912 -9.147 1.00 89.12 89 LEU A O 1
ATOM 695 N N . ALA A 1 90 ? 11.975 -10.006 -9.151 1.00 87.50 90 ALA A N 1
ATOM 696 C CA . ALA A 1 90 ? 13.261 -10.680 -9.103 1.00 87.50 90 ALA A CA 1
ATOM 697 C C . ALA A 1 90 ? 13.361 -11.549 -7.830 1.00 87.50 90 ALA A C 1
ATOM 699 O O . ALA A 1 90 ? 12.923 -11.127 -6.748 1.00 87.50 90 ALA A O 1
ATOM 700 N N . PRO A 1 91 ? 13.903 -12.774 -7.932 1.00 88.06 91 PRO A N 1
ATOM 701 C CA . PRO A 1 91 ? 14.085 -13.630 -6.770 1.00 88.06 91 PRO A CA 1
ATOM 702 C C . PRO A 1 91 ? 14.989 -12.932 -5.746 1.00 88.06 91 PRO A C 1
ATOM 704 O O . PRO A 1 91 ? 15.991 -12.326 -6.104 1.00 88.06 91 PRO A O 1
ATOM 707 N N . GLY A 1 92 ? 14.616 -12.996 -4.468 1.00 89.06 92 GLY A N 1
ATOM 708 C CA . GLY A 1 92 ? 15.364 -12.355 -3.378 1.00 89.06 92 GLY A CA 1
ATOM 709 C C . GLY A 1 92 ? 15.010 -10.887 -3.114 1.00 89.06 92 GLY A C 1
ATOM 710 O O . GLY A 1 92 ? 15.265 -10.409 -2.015 1.00 89.06 92 GLY A O 1
ATOM 711 N N . LEU A 1 93 ? 14.315 -10.202 -4.028 1.00 90.50 93 LEU A N 1
ATOM 712 C CA . LEU A 1 93 ? 13.999 -8.773 -3.885 1.00 90.50 93 LEU A CA 1
ATOM 713 C C . LEU A 1 93 ? 13.144 -8.456 -2.644 1.00 90.50 93 LEU A C 1
ATOM 715 O O . LEU A 1 93 ? 13.364 -7.462 -1.962 1.00 90.50 93 LEU A O 1
ATOM 719 N N . LEU A 1 94 ? 12.187 -9.330 -2.313 1.00 90.19 94 LEU A N 1
ATOM 720 C CA . LEU A 1 94 ? 11.368 -9.190 -1.101 1.00 90.19 94 LEU A CA 1
ATOM 721 C C . LEU A 1 94 ? 12.162 -9.447 0.188 1.00 90.19 94 LEU A C 1
ATOM 723 O O . LEU A 1 94 ? 11.784 -8.945 1.243 1.00 90.19 94 LEU A O 1
ATOM 727 N N . LEU A 1 95 ? 13.238 -10.236 0.111 1.00 91.88 95 LEU A N 1
ATOM 728 C CA . LEU A 1 95 ? 14.060 -10.597 1.265 1.00 91.88 95 LEU A CA 1
ATOM 729 C C . LEU A 1 95 ? 14.927 -9.416 1.723 1.00 91.88 95 LEU A C 1
ATOM 731 O O . LEU A 1 95 ? 15.181 -9.267 2.913 1.00 91.88 95 LEU A O 1
ATOM 735 N N . GLU A 1 96 ? 15.327 -8.555 0.786 1.00 88.38 96 GLU A N 1
ATOM 736 C CA . GLU A 1 96 ? 16.065 -7.315 1.064 1.00 88.38 96 GLU A CA 1
ATOM 737 C C . GLU A 1 96 ? 15.197 -6.237 1.740 1.00 88.38 96 GLU A C 1
ATOM 739 O O . GLU A 1 96 ? 15.709 -5.271 2.309 1.00 88.38 96 GLU A O 1
ATOM 744 N N . GLY A 1 97 ? 13.876 -6.422 1.733 1.00 89.06 97 GLY A N 1
ATOM 745 C CA . GLY A 1 97 ? 12.927 -5.587 2.455 1.00 89.06 97 GLY A CA 1
ATOM 746 C C . GLY A 1 97 ? 12.549 -4.291 1.737 1.00 89.06 97 GLY A C 1
ATOM 747 O O . GLY A 1 97 ? 12.805 -4.077 0.552 1.00 89.06 97 GLY A O 1
ATOM 748 N N . LYS A 1 98 ? 11.885 -3.406 2.485 1.00 88.19 98 LYS A N 1
ATOM 749 C CA . LYS A 1 98 ? 11.190 -2.229 1.944 1.00 88.19 98 LYS A CA 1
ATOM 750 C C . LYS A 1 98 ? 12.094 -1.248 1.195 1.00 88.19 98 LYS A C 1
ATOM 752 O O . LYS A 1 98 ? 11.684 -0.732 0.162 1.00 88.19 98 LYS A O 1
ATOM 757 N N . GLY A 1 99 ? 13.303 -0.999 1.704 1.00 89.75 99 GLY A N 1
ATOM 758 C CA . GLY A 1 99 ? 14.220 -0.017 1.112 1.00 89.75 99 GLY A CA 1
ATOM 759 C C . GLY A 1 99 ? 14.642 -0.382 -0.311 1.00 89.75 99 GLY A C 1
ATOM 760 O O . GLY A 1 99 ? 14.761 0.495 -1.165 1.00 89.75 99 GLY A O 1
ATOM 761 N N . ARG A 1 100 ? 14.794 -1.681 -0.598 1.00 90.62 100 ARG A N 1
ATOM 762 C CA . ARG A 1 100 ? 15.090 -2.128 -1.958 1.00 90.62 100 ARG A CA 1
ATOM 763 C C . ARG A 1 100 ? 13.886 -1.978 -2.879 1.00 90.62 100 ARG A C 1
ATOM 765 O O . ARG A 1 100 ? 14.052 -1.526 -4.003 1.00 90.62 100 ARG A O 1
ATOM 772 N N . LEU A 1 101 ? 12.682 -2.301 -2.404 1.00 90.00 101 LEU A N 1
ATOM 773 C CA . LEU A 1 101 ? 11.458 -2.175 -3.204 1.00 90.00 101 LEU A CA 1
ATOM 774 C C . LEU A 1 101 ? 11.210 -0.732 -3.658 1.00 90.00 101 LEU A C 1
ATOM 776 O O . LEU A 1 101 ? 10.820 -0.516 -4.803 1.00 90.00 101 LEU A O 1
ATOM 780 N N . THR A 1 102 ? 11.451 0.249 -2.784 1.00 90.19 102 THR A N 1
ATOM 781 C CA . THR A 1 102 ? 11.327 1.669 -3.144 1.00 90.19 102 THR A CA 1
ATOM 782 C C . THR A 1 102 ? 12.427 2.100 -4.105 1.00 90.19 102 THR A C 1
ATOM 784 O O . THR A 1 102 ? 12.126 2.730 -5.112 1.00 90.19 102 THR A O 1
ATOM 787 N N . SER A 1 103 ? 13.675 1.697 -3.848 1.00 91.94 103 SER A N 1
ATOM 788 C CA . SER A 1 103 ? 14.811 2.024 -4.717 1.00 91.94 103 SER A CA 1
ATOM 789 C C . SER A 1 103 ? 14.651 1.452 -6.127 1.00 91.94 103 SER A C 1
ATOM 791 O O . SER A 1 103 ? 14.961 2.136 -7.095 1.00 91.94 103 SER A O 1
ATOM 793 N N . GLU A 1 104 ? 14.139 0.229 -6.258 1.00 90.00 104 GLU A N 1
ATOM 794 C CA . GLU A 1 104 ? 13.904 -0.406 -7.557 1.00 90.00 104 GLU A CA 1
ATOM 795 C C . GLU A 1 104 ? 12.794 0.315 -8.341 1.00 90.00 104 GLU A C 1
ATOM 797 O O . GLU A 1 104 ? 12.906 0.522 -9.548 1.00 90.00 104 GLU A O 1
ATOM 802 N N . LEU A 1 105 ? 11.736 0.753 -7.649 1.00 90.00 105 LEU A N 1
ATOM 803 C CA . LEU A 1 105 ? 10.656 1.531 -8.255 1.00 90.00 105 LEU A CA 1
ATOM 804 C C . LEU A 1 105 ? 11.145 2.914 -8.723 1.00 90.00 105 LEU A C 1
ATOM 806 O O . LEU A 1 105 ? 10.776 3.369 -9.804 1.00 90.00 105 LEU A O 1
ATOM 810 N N . GLU A 1 106 ? 11.981 3.577 -7.921 1.00 92.44 106 GLU A N 1
ATOM 811 C CA . GLU A 1 106 ? 12.613 4.855 -8.271 1.00 92.44 106 GLU A CA 1
ATOM 812 C C . GLU A 1 106 ? 13.573 4.703 -9.453 1.00 92.44 106 GLU A C 1
ATOM 814 O O . GLU A 1 106 ? 13.553 5.522 -10.372 1.00 92.44 106 GLU A O 1
ATOM 819 N N . LEU A 1 107 ? 14.368 3.628 -9.469 1.00 91.50 107 LEU A N 1
ATOM 820 C CA . LEU A 1 107 ? 15.269 3.302 -10.570 1.00 91.50 107 LEU A CA 1
ATOM 821 C C . LEU A 1 107 ? 14.495 3.095 -11.874 1.00 91.50 107 LEU A C 1
ATOM 823 O O . LEU A 1 107 ? 14.891 3.629 -12.909 1.00 91.50 107 LEU A O 1
ATOM 827 N N . PHE A 1 108 ? 13.370 2.377 -11.822 1.00 90.25 108 PHE A N 1
ATOM 828 C CA . PHE A 1 108 ? 12.486 2.232 -12.974 1.00 90.25 108 PHE A CA 1
ATOM 829 C C . PHE A 1 108 ? 11.941 3.586 -13.447 1.00 90.25 108 PHE A C 1
ATOM 831 O O . PHE A 1 108 ? 11.992 3.880 -14.637 1.00 90.25 108 PHE A O 1
ATOM 838 N N . GLY A 1 109 ? 11.468 4.437 -12.530 1.00 92.62 109 GLY A N 1
ATOM 839 C CA . GLY A 1 109 ? 10.982 5.776 -12.878 1.00 92.62 109 GLY A CA 1
ATOM 840 C C . GLY A 1 109 ? 12.063 6.650 -13.523 1.00 92.62 109 GLY A C 1
ATOM 841 O O . GLY A 1 109 ? 11.790 7.384 -14.470 1.00 92.62 109 GLY A O 1
ATOM 842 N N . HIS A 1 110 ? 13.309 6.531 -13.062 1.00 94.56 110 HIS A N 1
ATOM 843 C CA . HIS A 1 110 ? 14.447 7.205 -13.677 1.00 94.56 110 HIS A CA 1
ATOM 844 C C . HIS A 1 110 ? 14.744 6.672 -15.084 1.00 94.56 110 HIS A C 1
ATOM 846 O O . HIS A 1 110 ? 14.918 7.462 -16.011 1.00 94.56 110 HIS A O 1
ATOM 852 N N . ALA A 1 111 ? 14.748 5.347 -15.260 1.00 92.06 111 ALA A N 1
ATOM 853 C CA . ALA A 1 111 ? 14.940 4.718 -16.563 1.00 92.06 111 ALA A CA 1
ATOM 854 C C . ALA A 1 111 ? 13.843 5.128 -17.559 1.00 92.06 111 ALA A C 1
ATOM 856 O O . ALA A 1 111 ? 14.156 5.502 -18.684 1.00 92.06 111 ALA A O 1
ATOM 857 N N . GLN A 1 112 ? 12.580 5.156 -17.123 1.00 91.94 112 GLN A N 1
ATOM 858 C CA . GLN A 1 112 ? 11.451 5.632 -17.924 1.00 91.94 112 GLN A CA 1
ATOM 859 C C . GLN A 1 112 ? 11.630 7.094 -18.358 1.00 91.94 112 GLN A C 1
ATOM 861 O O . GLN A 1 112 ? 11.375 7.435 -19.508 1.00 91.94 112 GLN A O 1
ATOM 866 N N . ALA A 1 113 ? 12.078 7.970 -17.454 1.00 94.62 113 ALA A N 1
ATOM 867 C CA . ALA A 1 113 ? 12.294 9.380 -17.777 1.00 94.62 113 ALA A CA 1
ATOM 868 C C . ALA A 1 113 ? 13.389 9.578 -18.836 1.00 94.62 113 ALA A C 1
ATOM 870 O O . ALA A 1 113 ? 13.273 10.465 -19.680 1.00 94.62 113 ALA A O 1
ATOM 871 N N . ILE A 1 114 ? 14.438 8.751 -18.796 1.00 94.69 114 ILE A N 1
ATOM 872 C CA . ILE A 1 114 ? 15.495 8.749 -19.812 1.00 94.69 114 ILE A CA 1
ATOM 873 C C . ILE A 1 114 ? 14.950 8.226 -21.146 1.00 94.69 114 ILE A C 1
ATOM 875 O O . ILE A 1 114 ? 15.227 8.814 -22.190 1.00 94.69 114 ILE A O 1
ATOM 879 N N . ASP A 1 115 ? 14.164 7.149 -21.115 1.00 93.69 115 ASP A N 1
ATOM 880 C CA . ASP A 1 115 ? 13.647 6.505 -22.326 1.00 93.69 115 ASP A CA 1
ATOM 881 C C . ASP A 1 115 ? 12.540 7.309 -23.023 1.00 93.69 115 ASP A C 1
ATOM 883 O O . ASP A 1 115 ? 12.303 7.138 -24.214 1.00 93.69 115 ASP A O 1
ATOM 887 N N . LEU A 1 116 ? 11.921 8.267 -22.328 1.00 94.06 116 LEU A N 1
ATOM 888 C CA . LEU A 1 116 ? 10.845 9.107 -22.861 1.00 94.06 116 LEU A CA 1
ATOM 889 C C . LEU A 1 116 ? 11.225 9.809 -24.175 1.00 94.06 116 LEU A C 1
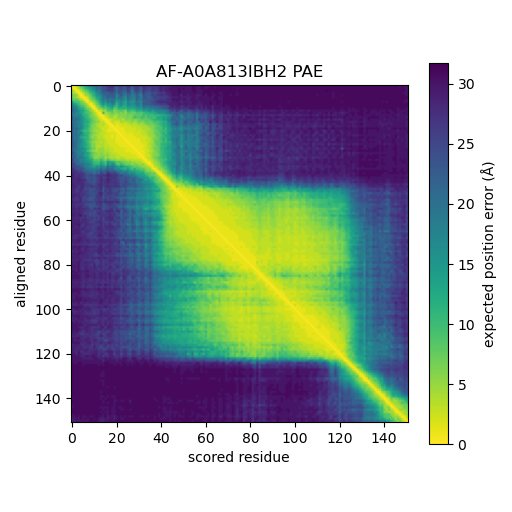ATOM 891 O O . LEU A 1 116 ? 10.385 9.945 -25.059 1.00 94.06 116 LEU A O 1
ATOM 895 N N . VAL A 1 117 ? 12.488 10.217 -24.343 1.00 89.88 117 VAL A N 1
ATOM 896 C CA . VAL A 1 117 ? 12.973 10.814 -25.603 1.00 89.88 117 VAL A CA 1
ATOM 897 C C . VAL A 1 117 ? 12.918 9.810 -26.762 1.00 89.88 117 VAL A C 1
ATOM 899 O O . VAL A 1 117 ? 12.628 10.203 -27.891 1.00 89.88 117 VAL A O 1
ATOM 902 N N . ASN A 1 118 ? 13.155 8.527 -26.483 1.00 90.62 118 ASN A N 1
ATOM 903 C CA . ASN A 1 118 ? 13.144 7.443 -27.466 1.00 90.62 118 ASN A CA 1
ATOM 904 C C . ASN A 1 118 ? 11.727 6.948 -27.783 1.00 90.62 118 ASN A C 1
ATOM 906 O O . ASN A 1 118 ? 11.493 6.416 -28.866 1.00 90.62 118 ASN A O 1
ATOM 910 N N . GLU A 1 119 ? 10.780 7.122 -26.859 1.00 91.88 119 GLU A N 1
ATOM 911 C CA . GLU A 1 119 ? 9.370 6.801 -27.097 1.00 91.88 119 GLU A CA 1
ATOM 912 C C . GLU A 1 119 ? 8.666 7.840 -27.990 1.00 91.88 119 GLU A C 1
ATOM 914 O O . GLU A 1 119 ? 7.616 7.560 -28.578 1.00 91.88 119 GLU A O 1
ATOM 919 N N . ILE A 1 120 ? 9.238 9.042 -28.138 1.00 90.19 120 ILE A N 1
ATOM 920 C CA . ILE A 1 120 ? 8.727 10.048 -29.071 1.00 90.19 120 ILE A CA 1
ATOM 921 C C . ILE A 1 120 ? 8.948 9.551 -30.499 1.00 90.19 120 ILE A C 1
ATOM 923 O O . ILE A 1 120 ? 10.051 9.170 -30.890 1.00 90.19 120 ILE A O 1
ATOM 927 N N . ARG A 1 121 ? 7.887 9.610 -31.316 1.00 85.88 121 ARG A N 1
ATOM 928 C CA . ARG A 1 121 ? 7.988 9.318 -32.749 1.00 85.88 121 ARG A CA 1
ATOM 929 C C . ARG A 1 121 ? 9.133 10.150 -33.344 1.00 85.88 121 ARG A C 1
ATOM 931 O O . ARG A 1 121 ? 9.063 11.379 -33.253 1.00 85.88 121 ARG A O 1
ATOM 938 N N . PRO A 1 122 ? 10.116 9.520 -34.012 1.00 86.56 122 PRO A N 1
ATOM 939 C CA . PRO A 1 122 ? 11.189 10.256 -34.654 1.00 86.56 122 PRO A CA 1
ATOM 940 C C . PRO A 1 122 ? 10.614 11.318 -35.584 1.00 86.56 122 PRO A C 1
ATOM 942 O O . PRO A 1 122 ? 9.721 11.037 -36.394 1.00 86.56 122 PRO A O 1
ATOM 945 N N . HIS A 1 123 ? 11.117 12.545 -35.473 1.00 78.50 123 HIS A N 1
ATOM 946 C CA . HIS A 1 123 ? 10.854 13.533 -36.503 1.00 78.50 123 HIS A CA 1
ATOM 947 C C . HIS A 1 123 ? 11.394 13.003 -37.837 1.00 78.50 123 HIS A C 1
ATOM 949 O O . HIS A 1 123 ? 12.487 12.446 -37.920 1.00 78.50 123 HIS A O 1
ATOM 955 N N . LEU A 1 124 ? 10.610 13.130 -38.901 1.00 69.50 124 LEU A N 1
ATOM 956 C CA . LEU A 1 124 ? 11.088 12.818 -40.240 1.00 69.50 124 LEU A CA 1
ATOM 957 C C . LEU A 1 124 ? 12.024 13.956 -40.659 1.00 69.50 124 LEU A C 1
ATOM 959 O O . LEU A 1 124 ? 11.579 14.937 -41.253 1.00 69.50 124 LEU A O 1
ATOM 963 N N . GLU A 1 125 ? 13.313 13.865 -40.331 1.00 61.56 125 GLU A N 1
ATOM 964 C CA . GLU A 1 125 ? 14.315 14.736 -40.948 1.00 61.56 125 GLU A CA 1
ATOM 965 C C . GLU A 1 125 ? 14.446 14.351 -42.425 1.00 61.56 125 GLU A C 1
ATOM 967 O O . GLU A 1 125 ? 15.189 13.456 -42.819 1.00 61.56 125 GLU A O 1
ATOM 972 N N . GLY A 1 126 ? 13.617 15.000 -43.241 1.00 57.78 126 GLY A N 1
ATOM 973 C CA . GLY A 1 126 ? 13.558 14.781 -44.677 1.00 57.78 126 GLY A CA 1
ATOM 974 C C . GLY A 1 126 ? 12.332 15.393 -45.345 1.00 57.78 126 GLY A C 1
ATOM 975 O O . GLY A 1 126 ? 11.627 14.669 -46.044 1.00 57.78 126 GLY A O 1
ATOM 976 N N . LYS A 1 127 ? 12.062 16.690 -45.100 1.00 49.06 127 LYS A N 1
ATOM 977 C CA . LYS A 1 127 ? 11.520 17.687 -46.059 1.00 49.06 127 LYS A CA 1
ATOM 978 C C . LYS A 1 127 ? 11.161 19.004 -45.353 1.00 49.06 127 LYS A C 1
ATOM 980 O O . LYS A 1 127 ? 10.006 19.262 -45.029 1.00 49.06 127 LYS A O 1
ATOM 985 N N . SER A 1 128 ? 12.132 19.913 -45.259 1.00 50.81 128 SER A N 1
ATOM 986 C CA . SER A 1 128 ? 11.867 21.249 -45.792 1.00 50.81 128 SER A CA 1
ATOM 987 C C . SER A 1 128 ? 11.901 21.113 -47.322 1.00 50.81 128 SER A C 1
ATOM 989 O O . SER A 1 128 ? 12.866 20.622 -47.898 1.00 50.81 128 SER A O 1
ATOM 991 N N . SER A 1 129 ? 10.792 21.467 -47.973 1.00 48.91 129 SER A N 1
ATOM 992 C CA . SER A 1 129 ? 10.524 21.382 -49.421 1.00 48.91 129 SER A CA 1
ATOM 993 C C . SER A 1 129 ? 10.436 19.973 -50.051 1.00 48.91 129 SER A C 1
ATOM 995 O O . SER A 1 129 ? 11.430 19.302 -50.299 1.00 48.91 129 SER A O 1
ATOM 997 N N . GLY A 1 130 ? 9.211 19.557 -50.407 1.00 48.66 130 GLY A N 1
ATOM 998 C CA . GLY A 1 130 ? 9.000 18.616 -51.518 1.00 48.66 130 GLY A CA 1
ATOM 999 C C . GLY A 1 130 ? 8.235 17.323 -51.230 1.00 48.66 130 GLY A C 1
ATOM 1000 O O . GLY A 1 130 ? 8.768 16.248 -51.454 1.00 48.66 130 GLY A O 1
ATOM 1001 N N . GLY A 1 131 ? 6.964 17.400 -50.830 1.00 46.91 131 GLY A N 1
ATOM 1002 C CA . GLY A 1 131 ? 5.960 16.385 -51.185 1.00 46.91 131 GLY A CA 1
ATOM 1003 C C . GLY A 1 131 ? 5.944 15.080 -50.382 1.00 46.91 131 GLY A C 1
ATOM 1004 O O . GLY A 1 131 ? 6.686 14.145 -50.667 1.00 46.91 131 GLY A O 1
ATOM 1005 N N . TYR A 1 132 ? 4.984 14.981 -49.471 1.00 44.94 132 TYR A N 1
ATOM 1006 C CA . TYR A 1 132 ? 4.083 13.830 -49.421 1.00 44.94 132 TYR A CA 1
ATOM 1007 C C . TYR A 1 132 ? 2.687 14.401 -49.690 1.00 44.94 132 TYR A C 1
ATOM 1009 O O . TYR A 1 132 ? 2.389 15.472 -49.149 1.00 44.94 132 TYR A O 1
ATOM 1017 N N . PRO A 1 133 ? 1.859 13.801 -50.566 1.00 44.72 133 PRO A N 1
ATOM 1018 C CA . PRO A 1 133 ? 0.504 14.292 -50.736 1.00 44.72 133 PRO A CA 1
ATOM 1019 C C . PRO A 1 133 ? -0.191 14.162 -49.386 1.00 44.72 133 PRO A C 1
ATOM 1021 O O . PRO A 1 133 ? -0.041 13.150 -48.700 1.00 44.72 133 PRO A O 1
ATOM 1024 N N . ALA A 1 134 ? -0.908 15.213 -49.005 1.00 52.38 134 ALA A N 1
ATOM 1025 C CA . ALA A 1 134 ? -1.860 15.166 -47.918 1.00 52.38 134 ALA A CA 1
ATOM 1026 C C . ALA A 1 134 ? -2.774 13.953 -48.147 1.00 52.38 134 ALA A C 1
ATOM 1028 O O . ALA A 1 134 ? -3.667 13.991 -48.993 1.00 52.38 134 ALA A O 1
ATOM 1029 N N . ALA A 1 135 ? -2.510 12.855 -47.439 1.00 48.34 135 ALA A N 1
ATOM 1030 C CA . ALA A 1 135 ? -3.471 11.785 -47.296 1.00 48.34 135 ALA A CA 1
ATOM 1031 C C . ALA A 1 135 ? -4.571 12.364 -46.413 1.00 48.34 135 ALA A C 1
ATOM 1033 O O . ALA A 1 135 ? -4.437 12.473 -45.196 1.00 48.34 135 ALA A O 1
ATOM 1034 N N . ALA A 1 136 ? -5.604 12.849 -47.088 1.00 50.94 136 ALA A N 1
ATOM 1035 C CA . ALA A 1 136 ? -6.885 13.186 -46.522 1.00 50.94 136 ALA A CA 1
ATOM 1036 C C . ALA A 1 136 ? -7.404 11.984 -45.723 1.00 50.94 136 ALA A C 1
ATOM 1038 O O . ALA A 1 136 ? -7.956 11.046 -46.281 1.00 50.94 136 ALA A O 1
ATOM 1039 N N . ALA A 1 137 ? -7.181 12.005 -44.419 1.00 51.75 137 ALA A N 1
ATOM 1040 C CA . ALA A 1 137 ? -7.932 11.232 -43.451 1.00 51.75 137 ALA A CA 1
ATOM 1041 C C . ALA A 1 137 ? -7.798 11.995 -42.135 1.00 51.75 137 ALA A C 1
ATOM 1043 O O . ALA A 1 137 ? -6.749 11.981 -41.490 1.00 51.75 137 ALA A O 1
ATOM 1044 N N . GLY A 1 138 ? -8.842 12.755 -41.800 1.00 53.88 138 GLY A N 1
ATOM 1045 C CA . GLY A 1 138 ? -9.004 13.285 -40.451 1.00 53.88 138 GLY A CA 1
ATOM 1046 C C . GLY A 1 138 ? -9.064 12.145 -39.426 1.00 53.88 138 GLY A C 1
ATOM 1047 O O . GLY A 1 138 ? -9.058 10.971 -39.803 1.00 53.88 138 GLY A O 1
ATOM 1048 N N . PRO A 1 139 ? -9.113 12.462 -38.125 1.00 47.22 139 PRO A N 1
ATOM 1049 C CA . PRO A 1 139 ? -9.278 11.445 -37.100 1.00 47.22 139 PRO A CA 1
ATOM 1050 C C . PRO A 1 139 ? -10.658 10.803 -37.280 1.00 47.22 139 PRO A C 1
ATOM 1052 O O . PRO A 1 139 ? -11.663 11.384 -36.889 1.00 47.22 139 PRO A O 1
ATOM 1055 N N . THR A 1 140 ? -10.723 9.623 -37.892 1.00 59.66 140 THR A N 1
ATOM 1056 C CA . THR A 1 140 ? -11.888 8.753 -37.738 1.00 59.66 140 THR A CA 1
ATOM 1057 C C . THR A 1 140 ? -11.808 8.206 -36.323 1.00 59.66 140 THR A C 1
ATOM 1059 O O . THR A 1 140 ? -11.042 7.280 -36.037 1.00 59.66 140 THR A O 1
ATOM 1062 N N . ASP A 1 141 ? -12.523 8.863 -35.417 1.00 53.25 141 ASP A N 1
ATOM 1063 C CA . ASP A 1 141 ? -12.829 8.318 -34.108 1.00 53.25 141 ASP A CA 1
ATOM 1064 C C . ASP A 1 141 ? -13.566 6.993 -34.344 1.00 53.25 141 ASP A C 1
ATOM 1066 O O . ASP A 1 141 ? -14.687 6.966 -34.847 1.00 53.25 141 ASP A O 1
ATOM 1070 N N . PHE A 1 142 ? -12.915 5.872 -34.019 1.00 47.31 142 PHE A N 1
ATOM 1071 C CA . PHE A 1 142 ? -13.428 4.503 -34.209 1.00 47.31 142 PHE A CA 1
ATOM 1072 C C . PHE A 1 142 ? -14.731 4.239 -33.422 1.00 47.31 142 PHE A C 1
ATOM 1074 O O . PHE A 1 142 ? -15.275 3.137 -33.417 1.00 47.31 142 PHE A O 1
ATOM 1081 N N . ARG A 1 143 ? -15.212 5.247 -32.693 1.00 57.72 143 ARG A N 1
ATOM 1082 C CA . ARG A 1 143 ? -16.406 5.228 -31.866 1.00 57.72 143 ARG A CA 1
ATOM 1083 C C . ARG A 1 143 ? -17.670 5.708 -32.588 1.00 57.72 143 ARG A C 1
ATOM 1085 O O . ARG A 1 143 ? -18.745 5.439 -32.068 1.00 57.72 143 ARG A O 1
ATOM 1092 N N . GLU A 1 144 ? -17.566 6.350 -33.754 1.00 50.75 144 GLU A N 1
ATOM 1093 C CA . GLU A 1 144 ? -18.741 6.784 -34.538 1.00 50.75 144 GLU A CA 1
ATOM 1094 C C . GLU A 1 144 ? -19.249 5.712 -35.526 1.00 50.75 144 GLU A C 1
ATOM 1096 O O . GLU A 1 144 ? -20.435 5.682 -35.838 1.00 50.75 144 GLU A O 1
ATOM 1101 N N . GLU A 1 145 ? -18.411 4.755 -35.944 1.00 49.47 145 GLU A N 1
ATOM 1102 C CA . GLU A 1 145 ? -18.790 3.700 -36.910 1.00 49.47 145 GLU A CA 1
ATOM 1103 C C . GLU A 1 145 ? -19.831 2.691 -36.378 1.00 49.47 145 GLU A C 1
ATOM 1105 O O . GLU A 1 145 ? -20.430 1.949 -37.155 1.00 49.47 145 GLU A O 1
ATOM 1110 N N . PHE A 1 146 ? -20.062 2.631 -35.062 1.00 48.84 146 PHE A N 1
ATOM 1111 C CA . PHE A 1 146 ? -20.959 1.633 -34.462 1.00 48.84 146 PHE A CA 1
ATOM 1112 C C . PHE A 1 146 ? -22.420 2.097 -34.336 1.00 48.84 146 PHE A C 1
ATOM 1114 O O . PHE A 1 146 ? -23.305 1.252 -34.192 1.00 48.84 146 PHE A O 1
ATOM 1121 N N . ASP A 1 147 ? -22.682 3.406 -34.406 1.00 47.72 147 ASP A N 1
ATOM 1122 C CA . ASP A 1 147 ? -24.033 3.963 -34.243 1.00 47.72 147 ASP A CA 1
ATOM 1123 C C . ASP A 1 147 ? -24.799 4.095 -35.575 1.00 47.72 147 ASP A C 1
ATOM 1125 O O . ASP A 1 147 ? -26.027 4.138 -35.565 1.00 47.72 147 ASP A O 1
ATOM 1129 N N . GLU A 1 148 ? -24.120 4.058 -36.728 1.00 52.81 148 GLU A N 1
ATOM 1130 C CA . GLU A 1 148 ? -24.753 4.198 -38.055 1.00 52.81 148 GLU A CA 1
ATOM 1131 C C . GLU A 1 148 ? -25.240 2.860 -38.657 1.00 52.81 148 GLU A C 1
ATOM 1133 O O . GLU A 1 148 ? -25.967 2.833 -39.645 1.00 52.81 148 GLU A O 1
ATOM 1138 N N . ALA A 1 149 ? -24.909 1.721 -38.038 1.00 51.53 149 ALA A N 1
ATOM 1139 C CA . ALA A 1 149 ? -25.324 0.389 -38.499 1.00 51.53 149 ALA A CA 1
ATOM 1140 C C . ALA A 1 149 ? -26.681 -0.078 -37.927 1.00 51.53 149 ALA A C 1
ATOM 1142 O O . ALA A 1 149 ? -26.960 -1.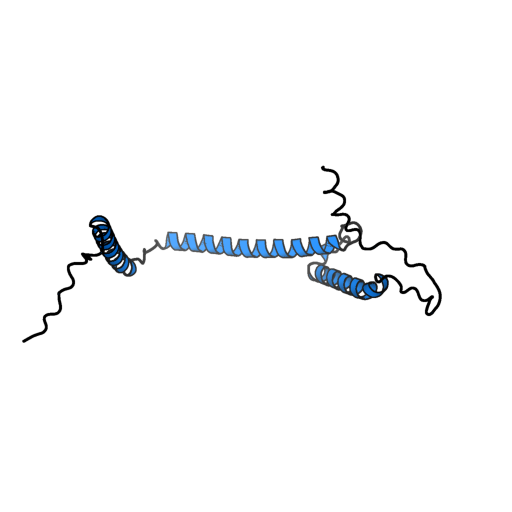282 -37.893 1.00 51.53 149 ALA A O 1
ATOM 1143 N N . LYS A 1 150 ? -27.508 0.846 -37.417 1.00 52.91 150 LYS A N 1
ATOM 1144 C CA . LYS A 1 150 ? -28.770 0.509 -36.738 1.00 52.91 150 LYS A CA 1
ATOM 1145 C C . LYS A 1 150 ? -30.017 1.264 -37.203 1.00 52.91 150 LYS A C 1
ATOM 1147 O O . LYS A 1 150 ? -31.022 1.227 -36.490 1.00 52.91 150 LYS A O 1
ATOM 1152 N N . GLU A 1 151 ? -29.983 1.848 -38.393 1.00 43.66 151 GLU A N 1
ATOM 1153 C CA . GLU A 1 151 ? -31.182 2.272 -39.135 1.00 43.66 151 GLU A CA 1
ATOM 1154 C C . GLU A 1 151 ? -31.303 1.481 -40.446 1.00 43.66 151 GLU A C 1
ATOM 1156 O O . GLU A 1 151 ? -32.451 1.156 -40.829 1.00 43.66 151 GLU A O 1
#

Secondary structure (DSSP, 8-state):
----PPPS-----TTS-HHHHHHHHHHHHHHHHHHHHTSS------HHHHHHHHHHHHHHHHHHHHHHHHHHHHHHHHHHHHHSGGG-PPTTTTTT-HHHHHHHHHHHHHHHHHHHHHHSPPP----SSS-----------TTSTTTGGG-

Organism: Polarella glacialis (NCBI:txid89957)

Foldseek 3Di:
DDPDDDDPPDQDDPPDDPVVSVVVVVVVVVVVVVVVVVVDPPPVDPVVNVVVVVVVVVVVVVVVVVVVVVVVVVVLLQLLLVQDPPSDDDPCQPVVPDVSSVVSSVVSVVVCVVCVVVPPDDDPPDDPDDDDPPPPDDPPPVVVVVPVVPD

pLDDT: mean 76.95, std 18.72, range [37.84, 98.19]

Solvent-accessible surface area (backbone atoms only — not comparable to full-atom values): 9625 Å² total; per-residue (Å²): 135,84,87,77,74,83,71,99,76,74,83,70,50,89,93,47,55,72,70,56,37,52,51,49,52,52,50,54,53,50,51,54,52,51,64,58,50,73,79,68,67,86,70,81,62,52,70,66,59,49,50,54,49,51,52,51,52,52,49,50,58,50,49,52,52,52,54,50,50,54,49,54,54,48,52,51,52,51,54,47,23,68,74,30,80,89,63,42,73,66,88,64,48,76,78,68,33,71,69,49,54,53,49,54,48,51,50,48,54,51,50,50,63,63,44,49,70,72,70,46,78,76,77,77,92,82,64,89,80,82,85,76,82,83,75,88,66,74,88,76,61,84,74,60,72,70,71,74,80,76,125

Nearest PDB structures (foldseek):
  9cpb-assembly1_6W  TM=1.603E-01  e=5.973E-01  Bos taurus
  8iyj-assembly1_U4  TM=1.849E-01  e=7.894E+00  Mus musculus